Protein AF-A0A089P3P5-F1 (afdb_monomer_lite)

Foldseek 3Di:
DDDPPPPPPPDDDLQDDLVRQQVVLVPPPDSVVSSVVQVVVSVCVVVVDDDDDDGDDDDD

Secondary structure (DSSP, 8-state):
-----------S--S--HHHHHHHHTTSSSHHHHHHHHHHHHHHHHTT-------PPPP-

Sequence (60 aa):
MFLLVFFSFSNETFSLTDYQIKRYCKNQKKVIPCIKDLQEKRSNLQKGKLIEIPVSPYKR

Structure (mmCIF, N/CA/C/O backbone):
data_AF-A0A089P3P5-F1
#
_entry.id   AF-A0A089P3P5-F1
#
loop_
_atom_site.group_PDB
_atom_site.id
_atom_site.type_symbol
_atom_site.label_atom_id
_atom_site.label_alt_id
_atom_site.label_comp_id
_atom_site.label_asym_id
_atom_site.label_entity_id
_atom_site.label_seq_id
_atom_site.pdbx_PDB_ins_code
_atom_site.Cartn_x
_atom_site.Cartn_y
_atom_site.Cartn_z
_atom_site.occupancy
_atom_site.B_iso_or_equiv
_atom_site.auth_seq_id
_atom_site.auth_comp_id
_atom_site.auth_asym_id
_atom_site.auth_atom_id
_atom_site.pdbx_PDB_model_num
ATOM 1 N N . MET A 1 1 ? 34.724 19.635 -24.172 1.00 45.56 1 MET A N 1
ATOM 2 C CA . MET A 1 1 ? 34.395 19.179 -22.804 1.00 45.56 1 MET A CA 1
ATOM 3 C C . MET A 1 1 ? 32.878 19.088 -22.709 1.00 45.56 1 MET A C 1
ATOM 5 O O . MET A 1 1 ? 32.230 20.105 -22.520 1.00 45.56 1 MET A O 1
ATOM 9 N N . PHE A 1 2 ? 32.307 17.912 -22.987 1.00 57.12 2 PHE A N 1
ATOM 10 C CA . PHE A 1 2 ? 30.859 17.692 -22.918 1.00 57.12 2 PHE A CA 1
ATOM 11 C C . PHE A 1 2 ? 30.519 17.155 -21.528 1.00 57.12 2 PHE A C 1
ATOM 13 O O . PHE A 1 2 ? 30.923 16.050 -21.174 1.00 57.12 2 PHE A O 1
ATOM 20 N N . LEU A 1 3 ? 29.813 17.956 -20.733 1.00 59.59 3 LEU A N 1
ATOM 21 C CA . LEU A 1 3 ? 29.227 17.511 -19.474 1.00 59.59 3 LEU A CA 1
ATOM 22 C C . LEU A 1 3 ? 27.980 16.689 -19.811 1.00 59.59 3 LEU A C 1
ATOM 24 O O . LEU A 1 3 ? 26.945 17.241 -20.180 1.00 59.59 3 LEU A O 1
ATOM 28 N N . LEU A 1 4 ? 28.091 15.363 -19.725 1.00 60.41 4 LEU A N 1
ATOM 29 C CA . LEU A 1 4 ? 26.939 14.467 -19.762 1.00 60.41 4 LEU A CA 1
ATOM 30 C C . LEU A 1 4 ? 26.141 14.677 -18.471 1.00 60.41 4 LEU A C 1
ATOM 32 O O . LEU A 1 4 ? 26.484 14.149 -17.415 1.00 60.41 4 LEU A O 1
ATOM 36 N N . VAL A 1 5 ? 25.096 15.499 -18.548 1.00 63.72 5 VAL A N 1
ATOM 37 C CA . VAL A 1 5 ? 24.122 15.646 -17.466 1.00 63.72 5 VAL A CA 1
ATOM 38 C C . VAL A 1 5 ? 23.312 14.351 -17.408 1.00 63.72 5 VAL A C 1
ATOM 40 O O . VAL A 1 5 ? 22.465 14.098 -18.264 1.00 63.72 5 VAL A O 1
ATOM 43 N N . PHE A 1 6 ? 23.592 13.510 -16.412 1.00 61.28 6 PHE A N 1
ATOM 44 C CA . PHE A 1 6 ? 22.755 12.359 -16.082 1.00 61.28 6 PHE A CA 1
ATOM 45 C C . PHE A 1 6 ? 21.417 12.869 -15.537 1.00 61.28 6 PHE A C 1
ATOM 47 O O . PHE A 1 6 ? 21.279 13.158 -14.349 1.00 61.28 6 PHE A O 1
ATOM 54 N N . PHE A 1 7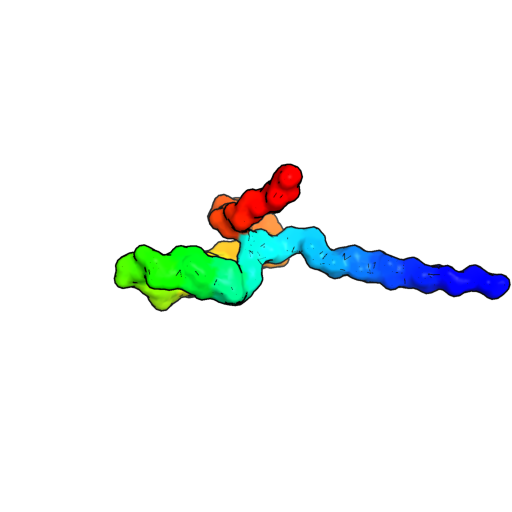 ? 20.414 12.990 -16.406 1.00 54.69 7 PHE A N 1
ATOM 55 C CA . PHE A 1 7 ? 19.028 13.089 -15.965 1.00 54.69 7 PHE A CA 1
ATOM 56 C C . PHE A 1 7 ? 18.602 11.719 -15.437 1.00 54.69 7 PHE A C 1
ATOM 58 O O . PHE 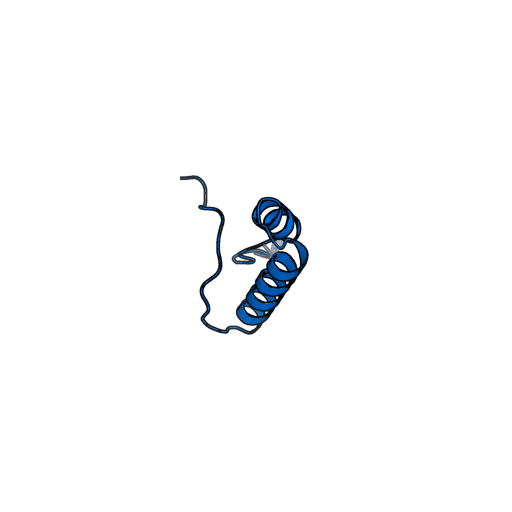A 1 7 ? 18.129 10.861 -16.180 1.00 54.69 7 PHE A O 1
ATOM 65 N N . SER A 1 8 ? 18.789 11.497 -14.138 1.00 50.03 8 SER A N 1
ATOM 66 C CA . SER A 1 8 ? 18.136 10.393 -13.444 1.00 50.03 8 SER A CA 1
ATOM 67 C C . SER A 1 8 ? 16.637 10.685 -13.413 1.00 50.03 8 SER A C 1
ATOM 69 O O . SER A 1 8 ? 16.158 11.371 -12.509 1.00 50.03 8 SER A O 1
ATOM 71 N N . PHE A 1 9 ? 15.888 10.167 -14.391 1.00 50.59 9 PHE A N 1
ATOM 72 C CA . PHE A 1 9 ? 14.43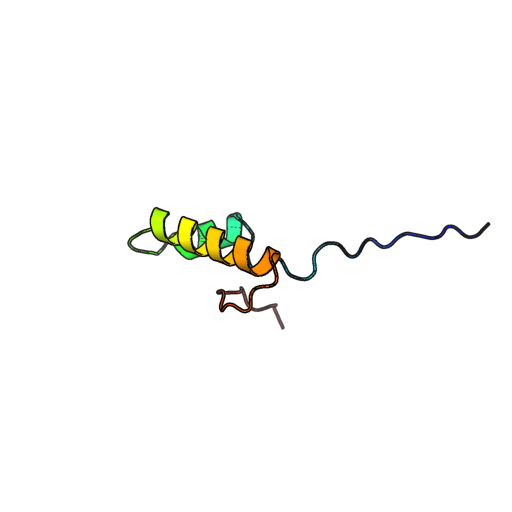7 10.006 -14.284 1.00 50.59 9 PHE A CA 1
ATOM 73 C C . PHE A 1 9 ? 14.156 8.988 -13.174 1.00 50.59 9 PHE A C 1
ATOM 75 O O . PHE A 1 9 ? 13.857 7.823 -13.419 1.00 50.59 9 PHE A O 1
ATOM 82 N N . SER A 1 10 ? 14.306 9.408 -11.922 1.00 54.91 10 SER A N 1
ATOM 83 C CA . SER A 1 10 ? 13.650 8.706 -10.835 1.00 54.91 10 SER A CA 1
ATOM 84 C C . SER A 1 10 ? 12.214 9.211 -10.776 1.00 54.91 10 SER A C 1
ATOM 86 O O . SER A 1 10 ? 11.968 10.415 -10.832 1.00 54.91 10 SER A O 1
ATOM 88 N N . ASN A 1 11 ? 11.291 8.270 -10.589 1.00 53.47 11 ASN A N 1
ATOM 89 C CA . ASN A 1 11 ? 9.920 8.476 -10.114 1.00 53.47 11 ASN A CA 1
ATOM 90 C C . ASN A 1 11 ? 8.798 8.518 -11.158 1.00 53.47 11 ASN A C 1
ATOM 92 O O . ASN A 1 11 ? 7.758 9.118 -10.902 1.00 53.47 11 ASN A O 1
ATOM 96 N N . GLU A 1 12 ? 8.914 7.783 -12.259 1.00 55.44 12 GLU A N 1
ATOM 97 C CA . GLU A 1 12 ? 7.699 7.242 -12.873 1.00 55.44 12 GLU A CA 1
ATOM 98 C C . GLU A 1 12 ? 7.282 6.002 -12.057 1.00 55.44 12 GLU A C 1
ATOM 100 O O . GLU A 1 12 ? 8.028 5.029 -11.972 1.00 55.44 12 GLU A O 1
ATOM 105 N N . THR A 1 13 ? 6.086 6.040 -11.455 1.00 56.47 13 THR A N 1
ATOM 106 C CA . THR A 1 13 ? 5.291 4.883 -10.970 1.00 56.47 13 THR A CA 1
ATOM 107 C C . THR A 1 13 ? 5.454 4.330 -9.540 1.00 56.47 13 THR A C 1
ATOM 109 O O . THR A 1 13 ? 5.217 3.146 -9.306 1.00 56.47 13 THR A O 1
ATOM 112 N N . PHE A 1 14 ? 5.649 5.164 -8.511 1.00 56.88 14 PHE A N 1
ATOM 113 C CA . PHE A 1 14 ? 5.055 4.802 -7.207 1.00 56.88 14 PHE A CA 1
ATOM 114 C C . PHE A 1 14 ? 3.625 5.322 -7.145 1.00 56.88 14 PHE A C 1
ATOM 116 O O . PHE A 1 14 ? 3.371 6.451 -6.742 1.00 56.88 14 PHE A O 1
ATOM 123 N N . SER A 1 15 ? 2.691 4.464 -7.556 1.00 63.12 15 SER A N 1
ATOM 124 C CA . SER A 1 15 ? 1.239 4.689 -7.543 1.00 63.12 15 SER A CA 1
ATOM 125 C C . SER A 1 15 ? 0.708 5.315 -6.242 1.00 63.12 15 SER A C 1
ATOM 127 O O . SER A 1 15 ? -0.265 6.069 -6.288 1.00 63.12 15 SER A O 1
ATOM 129 N N . LEU A 1 16 ? 1.350 5.039 -5.094 1.00 78.56 16 LEU A N 1
ATOM 130 C CA . LEU A 1 16 ? 0.976 5.551 -3.773 1.00 78.56 16 LEU A CA 1
ATOM 131 C C . LEU A 1 16 ? 2.176 5.792 -2.829 1.00 78.56 16 LEU A C 1
ATOM 133 O O . LEU A 1 16 ? 2.855 4.863 -2.380 1.00 78.56 16 LEU A O 1
ATOM 137 N N . THR A 1 17 ? 2.373 7.044 -2.418 1.00 86.81 17 THR A N 1
ATOM 138 C CA . THR A 1 17 ? 3.236 7.427 -1.281 1.00 86.81 17 THR A CA 1
ATOM 139 C C . THR A 1 17 ? 2.595 7.065 0.064 1.00 86.81 17 THR A C 1
ATOM 141 O O . THR A 1 17 ? 1.373 6.960 0.173 1.00 86.81 17 THR A O 1
ATOM 144 N N . ASP A 1 18 ? 3.392 6.950 1.133 1.00 89.12 18 ASP A N 1
ATOM 145 C CA . ASP A 1 18 ? 2.865 6.714 2.492 1.00 89.12 18 ASP A CA 1
ATOM 146 C C . ASP A 1 18 ? 1.857 7.788 2.930 1.00 89.12 18 ASP A C 1
ATOM 148 O O . ASP A 1 18 ? 0.877 7.489 3.615 1.00 89.12 18 ASP A O 1
ATOM 152 N N . TYR A 1 19 ? 2.065 9.037 2.506 1.00 87.69 19 TYR A N 1
ATOM 153 C CA . TYR A 1 19 ? 1.124 10.128 2.750 1.00 87.69 19 TYR A CA 1
ATOM 154 C C . TYR A 1 19 ? -0.218 9.891 2.045 1.00 87.69 19 TYR A C 1
ATOM 156 O O . TYR A 1 19 ? -1.271 10.025 2.670 1.00 87.69 19 TYR A O 1
ATOM 164 N N . GLN A 1 20 ? -0.200 9.496 0.768 1.00 86.62 20 GLN A N 1
ATOM 165 C CA . GLN A 1 20 ? -1.419 9.186 0.017 1.00 86.62 20 GLN A CA 1
ATOM 166 C C . GLN A 1 20 ? -2.152 7.972 0.600 1.00 86.62 20 GLN A C 1
ATOM 168 O O . GLN A 1 20 ? -3.371 8.035 0.740 1.00 86.62 20 GLN A O 1
ATOM 173 N N . ILE A 1 21 ? -1.432 6.926 1.026 1.00 91.06 21 ILE A N 1
ATOM 174 C CA . ILE A 1 21 ? -2.012 5.759 1.717 1.00 91.06 21 ILE A CA 1
ATOM 175 C C . ILE A 1 21 ? -2.719 6.202 3.000 1.00 91.06 21 ILE A C 1
ATOM 177 O O . ILE A 1 21 ? -3.894 5.893 3.203 1.00 91.06 21 ILE A O 1
ATOM 181 N N . LYS A 1 22 ? -2.038 6.980 3.854 1.00 91.62 22 LYS A N 1
ATOM 182 C CA . LYS A 1 22 ? -2.632 7.508 5.092 1.00 91.62 22 LYS A CA 1
ATOM 183 C C . LYS A 1 22 ? -3.863 8.365 4.806 1.00 91.62 22 LYS A C 1
ATOM 185 O O . LYS A 1 22 ? -4.873 8.221 5.491 1.00 91.62 22 LYS A O 1
ATOM 190 N N . ARG A 1 23 ? -3.804 9.232 3.792 1.00 90.88 23 ARG A N 1
ATOM 191 C CA . ARG A 1 23 ? -4.920 10.101 3.398 1.00 90.88 23 ARG A CA 1
ATOM 192 C C . ARG A 1 23 ? -6.118 9.299 2.891 1.00 90.88 23 ARG A C 1
ATOM 194 O O . ARG A 1 23 ? -7.235 9.580 3.312 1.00 90.88 23 ARG A O 1
ATOM 201 N N . TYR A 1 24 ? -5.884 8.301 2.041 1.00 88.94 24 TYR A N 1
ATOM 202 C CA . TYR A 1 24 ? -6.917 7.416 1.501 1.00 88.94 24 TYR A CA 1
ATOM 203 C C . TYR A 1 24 ? -7.583 6.589 2.609 1.00 88.94 24 TYR A C 1
ATOM 205 O O . TYR A 1 24 ? -8.807 6.518 2.694 1.00 88.94 24 TYR A O 1
ATOM 213 N N . CYS A 1 25 ? -6.785 6.019 3.516 1.00 93.00 25 CYS A N 1
ATOM 214 C CA . CYS A 1 25 ? -7.292 5.169 4.590 1.00 93.00 25 CYS A CA 1
ATOM 215 C C . CYS A 1 25 ? -7.927 5.928 5.761 1.00 93.00 25 CYS A C 1
ATOM 217 O O . CYS A 1 25 ? -8.612 5.304 6.568 1.00 93.00 25 CYS A O 1
ATOM 219 N N . LYS A 1 26 ? -7.738 7.251 5.867 1.00 93.50 26 LYS A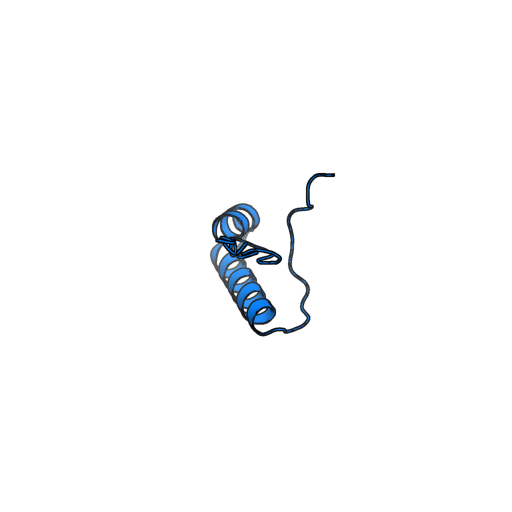 N 1
ATOM 220 C CA . LYS A 1 26 ? -8.227 8.066 6.995 1.00 93.50 26 LYS A CA 1
ATOM 221 C C . LYS A 1 26 ? -9.739 7.946 7.223 1.00 93.50 26 LYS A C 1
ATOM 223 O O . LYS A 1 26 ? -10.177 7.973 8.366 1.00 93.50 26 LYS A O 1
ATOM 228 N N . ASN A 1 27 ? -10.515 7.792 6.151 1.00 87.38 27 ASN A N 1
ATOM 229 C CA . ASN A 1 27 ? -11.980 7.753 6.202 1.00 87.38 27 ASN A CA 1
ATOM 230 C C . ASN A 1 27 ? -12.550 6.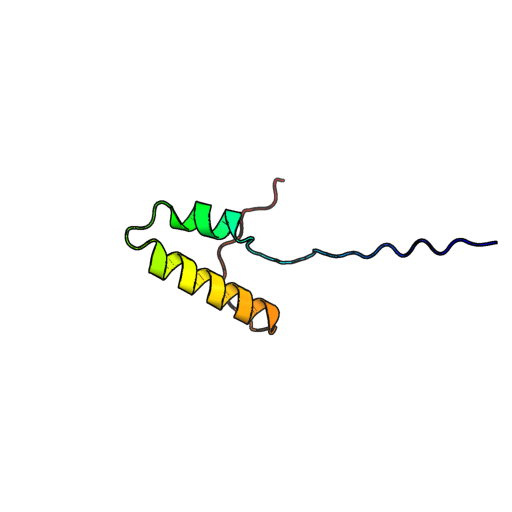320 6.203 1.00 87.38 27 ASN A C 1
ATOM 232 O O . ASN A 1 27 ? -13.763 6.134 6.135 1.00 87.38 27 ASN A O 1
ATOM 236 N N . GLN A 1 28 ? -11.695 5.294 6.251 1.00 90.31 28 GLN A N 1
ATOM 237 C CA . GLN A 1 28 ? -12.118 3.894 6.270 1.00 90.31 28 GLN A CA 1
ATOM 238 C C . GLN A 1 28 ? -12.458 3.446 7.697 1.00 90.31 28 GLN A C 1
ATOM 240 O O . GLN A 1 28 ? -11.736 3.758 8.641 1.00 90.31 28 GLN A O 1
ATOM 245 N N . LYS A 1 29 ? -13.499 2.612 7.852 1.00 87.75 29 LYS A N 1
ATOM 246 C CA . LYS A 1 29 ? -13.887 2.019 9.154 1.00 87.75 29 LYS A CA 1
ATOM 247 C C . LYS A 1 29 ? -12.743 1.244 9.826 1.00 87.75 29 LYS A C 1
ATOM 249 O O . LYS A 1 29 ? -12.713 1.117 11.044 1.00 87.75 29 LYS A O 1
ATOM 254 N N . LYS A 1 30 ? -11.814 0.704 9.029 1.00 93.00 30 LYS A N 1
ATOM 255 C CA . LYS A 1 30 ? -10.656 -0.079 9.478 1.00 93.00 30 LYS A CA 1
ATOM 256 C C . LYS A 1 30 ? -9.361 0.510 8.907 1.00 93.00 30 LYS A C 1
ATOM 258 O O . LYS A 1 30 ? -8.802 -0.014 7.946 1.00 93.00 30 LYS A O 1
ATOM 263 N N . VAL A 1 31 ? -8.879 1.593 9.520 1.00 94.00 31 VAL A N 1
ATOM 264 C CA . VAL A 1 31 ? -7.690 2.345 9.069 1.00 94.00 31 VAL A CA 1
ATOM 265 C C . VAL A 1 31 ? -6.435 1.467 8.993 1.00 94.00 31 VAL A C 1
ATOM 267 O O . VAL A 1 31 ? -5.775 1.440 7.960 1.00 94.00 31 VAL A O 1
ATOM 270 N N . ILE A 1 32 ? -6.110 0.721 10.057 1.00 95.00 32 ILE A N 1
ATOM 271 C CA . ILE A 1 32 ? -4.882 -0.095 10.109 1.00 95.00 32 ILE A CA 1
ATOM 272 C C . ILE A 1 32 ? -4.891 -1.203 9.038 1.00 95.00 32 ILE A C 1
ATOM 274 O O . ILE A 1 32 ? -3.917 -1.290 8.288 1.00 95.00 32 ILE A O 1
ATOM 278 N N . PRO A 1 33 ? -5.958 -2.021 8.901 1.00 96.50 33 PRO A N 1
ATOM 279 C CA . PRO A 1 33 ? -6.053 -2.986 7.805 1.00 96.50 33 PRO A CA 1
ATOM 280 C C . PRO A 1 33 ? -5.955 -2.352 6.415 1.00 96.50 33 PRO A C 1
ATOM 282 O O . PRO A 1 33 ? -5.244 -2.883 5.572 1.00 96.50 33 PRO A O 1
ATOM 285 N N . CYS A 1 34 ? -6.591 -1.196 6.193 1.00 94.62 34 CYS A N 1
ATOM 286 C CA . CYS A 1 34 ? -6.486 -0.469 4.924 1.00 94.62 34 CYS A CA 1
ATOM 287 C C . CYS A 1 34 ? -5.037 -0.071 4.602 1.00 94.62 34 CYS A C 1
ATOM 289 O O . CYS A 1 34 ? -4.573 -0.263 3.480 1.00 94.62 34 CYS A O 1
ATOM 291 N N . ILE A 1 35 ? -4.301 0.452 5.591 1.00 94.69 35 ILE A N 1
ATOM 292 C CA . ILE A 1 35 ? -2.899 0.847 5.401 1.00 94.69 35 ILE A CA 1
ATOM 293 C C . ILE A 1 35 ? -2.051 -0.372 5.026 1.00 94.69 35 ILE A C 1
ATOM 295 O O . ILE A 1 35 ? -1.264 -0.286 4.085 1.00 94.69 35 ILE A O 1
ATOM 299 N N . LYS A 1 36 ? -2.227 -1.500 5.728 1.00 95.88 36 LYS A N 1
ATOM 300 C CA . LYS A 1 36 ? -1.484 -2.738 5.450 1.00 95.88 36 LYS A CA 1
ATOM 301 C C . LYS A 1 36 ? -1.773 -3.278 4.047 1.00 95.88 36 LYS A C 1
ATOM 303 O O . LYS A 1 36 ? -0.825 -3.577 3.329 1.00 95.88 36 LYS A O 1
ATOM 308 N N . ASP A 1 37 ? -3.043 -3.325 3.643 1.00 94.56 37 ASP A N 1
ATOM 309 C CA . ASP A 1 37 ? -3.453 -3.772 2.301 1.00 94.56 37 ASP A CA 1
ATOM 310 C C . ASP A 1 37 ? -2.801 -2.925 1.196 1.00 94.56 37 ASP A C 1
ATOM 312 O O . ASP A 1 37 ? -2.203 -3.452 0.257 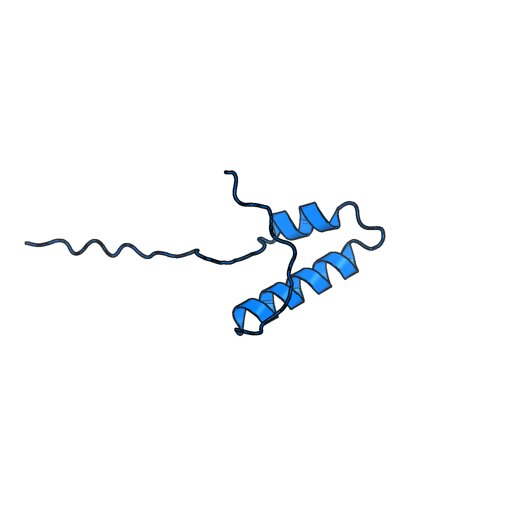1.00 94.56 37 ASP A O 1
ATOM 316 N N . LEU A 1 38 ? -2.831 -1.595 1.332 1.00 92.44 38 LEU A N 1
ATOM 317 C CA . LEU A 1 38 ? -2.213 -0.706 0.345 1.00 92.44 38 LEU A CA 1
ATOM 318 C C . LEU A 1 38 ? -0.682 -0.786 0.334 1.00 92.44 38 LEU A C 1
ATOM 320 O O . LEU A 1 38 ? -0.077 -0.697 -0.736 1.00 92.44 38 LEU A O 1
ATOM 324 N N . GLN A 1 39 ? -0.042 -0.972 1.491 1.00 92.75 39 GLN A N 1
ATOM 325 C CA . GLN A 1 39 ? 1.406 -1.189 1.566 1.00 92.75 39 GLN A CA 1
ATOM 326 C C . GLN A 1 39 ? 1.817 -2.502 0.888 1.00 92.75 39 GLN A C 1
ATOM 328 O O . GLN A 1 39 ? 2.818 -2.533 0.168 1.00 92.75 39 GLN A O 1
ATOM 333 N N . GLU A 1 40 ? 1.032 -3.564 1.066 1.00 93.75 40 GLU A N 1
ATOM 334 C CA . GLU A 1 40 ? 1.257 -4.851 0.411 1.00 93.75 40 GLU A CA 1
ATOM 335 C C . GLU A 1 40 ? 1.078 -4.748 -1.108 1.00 93.75 40 GLU A C 1
ATOM 337 O O . GLU A 1 40 ? 1.957 -5.166 -1.865 1.00 93.75 40 GLU A O 1
ATOM 342 N N . LYS A 1 41 ? -0.007 -4.115 -1.572 1.00 91.38 41 LYS A N 1
ATOM 343 C CA . LYS A 1 41 ? -0.231 -3.838 -2.999 1.00 91.38 41 LYS A CA 1
ATOM 344 C C . LYS A 1 41 ? 0.916 -3.030 -3.603 1.00 91.38 41 LYS A C 1
ATOM 346 O O . LYS A 1 41 ? 1.440 -3.395 -4.652 1.00 91.38 41 LYS A O 1
ATOM 351 N N . ARG A 1 42 ? 1.404 -1.995 -2.916 1.00 90.19 42 ARG A N 1
ATOM 352 C CA . ARG A 1 42 ? 2.584 -1.241 -3.371 1.00 90.19 42 ARG A CA 1
ATOM 353 C C . ARG A 1 42 ? 3.829 -2.124 -3.505 1.00 90.19 42 ARG A C 1
ATOM 355 O O . ARG A 1 42 ? 4.542 -2.011 -4.499 1.00 90.19 42 ARG A O 1
ATOM 362 N N . SER A 1 43 ? 4.083 -3.013 -2.542 1.00 90.75 43 SER A N 1
ATOM 363 C CA . SER A 1 43 ? 5.209 -3.956 -2.617 1.00 90.75 43 SER A CA 1
ATOM 364 C C . SER A 1 43 ? 5.053 -4.952 -3.772 1.00 90.75 43 SER A C 1
ATOM 366 O O . SER A 1 43 ? 6.021 -5.280 -4.453 1.00 90.75 43 SER A O 1
ATOM 368 N N . ASN A 1 44 ? 3.832 -5.417 -4.031 1.00 91.38 44 ASN A N 1
ATOM 369 C CA . ASN A 1 44 ? 3.536 -6.305 -5.150 1.00 91.38 44 ASN A CA 1
ATOM 370 C C . ASN A 1 44 ? 3.759 -5.613 -6.510 1.00 91.38 44 ASN A C 1
ATOM 372 O O . ASN A 1 44 ? 4.352 -6.228 -7.394 1.00 91.38 44 ASN A O 1
ATOM 376 N N . LEU A 1 45 ? 3.390 -4.334 -6.652 1.00 86.62 45 LEU A N 1
ATOM 377 C CA . LEU A 1 45 ? 3.694 -3.534 -7.849 1.00 86.62 45 LEU A CA 1
ATOM 378 C C . LEU A 1 45 ? 5.196 -3.342 -8.056 1.00 86.62 45 LEU A C 1
ATOM 380 O O . LEU A 1 45 ? 5.689 -3.529 -9.162 1.00 86.62 45 LEU A O 1
ATOM 384 N N . GLN A 1 46 ? 5.936 -3.040 -6.985 1.00 85.88 46 GLN A N 1
ATOM 385 C CA . GLN A 1 46 ? 7.402 -2.950 -7.011 1.00 85.88 46 GLN A CA 1
ATOM 386 C C . GLN A 1 46 ? 8.072 -4.239 -7.502 1.00 85.88 46 GLN A C 1
ATOM 388 O O . GLN A 1 46 ? 9.141 -4.193 -8.101 1.00 85.88 46 GLN A O 1
ATOM 393 N N . LYS A 1 47 ? 7.437 -5.389 -7.261 1.00 91.31 47 LYS A N 1
ATOM 394 C CA . LYS A 1 47 ? 7.887 -6.706 -7.730 1.00 91.31 47 LYS A CA 1
ATOM 395 C C . LYS A 1 47 ? 7.437 -7.030 -9.163 1.00 91.31 47 LYS A C 1
ATOM 397 O O . LYS A 1 47 ? 7.676 -8.143 -9.617 1.00 91.31 47 LYS A O 1
ATOM 402 N N . GLY A 1 48 ? 6.763 -6.109 -9.854 1.00 87.81 48 GLY A N 1
ATOM 403 C CA . GLY A 1 48 ? 6.271 -6.293 -11.222 1.00 87.81 48 GLY A CA 1
ATOM 404 C C . GLY A 1 48 ? 4.978 -7.104 -11.335 1.00 87.81 48 GLY A C 1
ATOM 405 O O . GLY A 1 48 ? 4.627 -7.540 -12.428 1.00 87.81 48 GLY A O 1
ATOM 406 N N . LYS A 1 49 ? 4.254 -7.334 -10.230 1.00 89.69 49 LYS A N 1
ATOM 407 C CA . LYS A 1 49 ? 2.959 -8.025 -10.293 1.00 89.69 49 LYS A CA 1
ATOM 408 C C . LYS A 1 49 ? 1.891 -7.102 -10.872 1.00 89.69 49 LYS A C 1
ATOM 410 O O . LYS A 1 49 ? 1.771 -5.951 -10.458 1.00 89.69 49 LYS A O 1
ATOM 415 N N . LEU A 1 50 ? 1.064 -7.646 -11.761 1.00 86.69 50 LEU A N 1
ATOM 416 C CA . LEU A 1 50 ? -0.118 -6.968 -12.286 1.00 86.69 50 LEU A CA 1
ATOM 417 C C . LEU A 1 50 ? -1.233 -7.015 -11.238 1.00 86.69 50 LEU A C 1
ATOM 419 O O . LEU A 1 50 ? -1.793 -8.076 -10.971 1.00 86.69 50 LEU A O 1
ATOM 423 N N . ILE A 1 51 ? -1.519 -5.875 -10.617 1.00 86.88 51 ILE A N 1
ATOM 424 C CA . ILE A 1 51 ? -2.569 -5.722 -9.607 1.00 86.88 51 ILE A CA 1
ATOM 425 C C . ILE A 1 51 ? -3.253 -4.365 -9.759 1.00 86.88 51 ILE A C 1
ATOM 427 O O . ILE A 1 51 ? -2.635 -3.386 -10.178 1.00 86.88 51 ILE A O 1
ATOM 431 N N . GLU A 1 52 ? -4.517 -4.289 -9.358 1.00 84.88 52 GLU A N 1
ATOM 432 C CA . GLU A 1 52 ? -5.238 -3.023 -9.267 1.00 84.88 52 GLU A CA 1
ATOM 433 C C . GLU A 1 52 ? -4.880 -2.292 -7.969 1.00 84.88 52 GLU A C 1
ATOM 435 O O . GLU A 1 52 ? -4.886 -2.868 -6.874 1.00 84.88 52 GLU A O 1
ATOM 440 N N . ILE A 1 53 ? -4.581 -0.998 -8.079 1.00 85.44 53 ILE A N 1
ATOM 441 C CA . ILE A 1 53 ? -4.305 -0.137 -6.931 1.00 85.44 53 ILE A CA 1
ATOM 442 C C . ILE A 1 53 ? -5.002 1.214 -7.122 1.00 85.44 53 ILE A C 1
ATOM 444 O O . ILE A 1 53 ? -5.009 1.741 -8.238 1.00 85.44 53 ILE A O 1
ATOM 448 N N . PRO A 1 54 ? -5.584 1.810 -6.066 1.00 82.38 54 PRO A N 1
ATOM 449 C CA . PRO A 1 54 ? -6.134 3.149 -6.184 1.00 82.38 54 PRO A CA 1
ATOM 450 C C . PRO A 1 54 ? -5.002 4.150 -6.428 1.00 82.38 54 PRO A C 1
ATOM 452 O O . PRO A 1 54 ? -4.080 4.267 -5.624 1.00 82.38 54 PRO A O 1
ATOM 455 N N . VAL A 1 55 ? -5.090 4.893 -7.526 1.00 75.94 55 VAL A N 1
ATOM 456 C CA . VAL A 1 55 ? -4.187 6.002 -7.847 1.00 75.94 55 VAL A CA 1
ATOM 457 C C . VAL A 1 55 ? -4.936 7.321 -7.747 1.00 75.94 55 VAL A C 1
ATOM 459 O O . VAL A 1 55 ? -6.121 7.406 -8.070 1.00 75.94 55 VAL A O 1
ATOM 462 N N . SER A 1 56 ? -4.245 8.372 -7.301 1.00 70.62 56 SER A N 1
ATOM 463 C CA . SER A 1 56 ? -4.771 9.724 -7.496 1.00 70.62 56 SER A CA 1
ATOM 464 C C . SER A 1 56 ? -4.729 10.023 -8.993 1.00 70.62 56 SER A C 1
ATOM 466 O O . SER A 1 56 ? -3.665 9.839 -9.588 1.00 70.62 56 SER A O 1
ATOM 468 N N . PRO A 1 57 ? -5.822 10.503 -9.609 1.00 65.88 57 PRO A N 1
ATOM 469 C CA . PRO A 1 57 ? -5.774 10.923 -11.000 1.00 65.88 57 PRO A CA 1
ATOM 470 C C . PRO A 1 57 ? -4.703 12.006 -11.159 1.00 65.88 57 PRO A C 1
ATOM 472 O O . PRO A 1 57 ? -4.610 12.929 -10.340 1.00 65.88 57 PRO A O 1
ATOM 475 N N . TYR A 1 58 ? -3.876 11.867 -12.194 1.00 64.06 58 TYR A N 1
ATOM 476 C CA . TYR A 1 58 ? -2.971 12.927 -12.614 1.00 64.06 58 TYR A CA 1
ATOM 477 C C . TYR A 1 58 ? -3.835 14.109 -13.067 1.00 64.06 58 TYR A C 1
ATOM 479 O O . TYR A 1 58 ? -4.778 13.915 -13.840 1.00 64.06 58 TYR A O 1
ATOM 487 N N . LYS A 1 59 ? -3.590 15.308 -12.521 1.00 63.19 59 LYS A N 1
ATOM 488 C CA . LYS A 1 59 ? -4.337 16.510 -12.920 1.00 63.19 59 LYS A CA 1
ATOM 489 C C . LYS A 1 59 ? -4.193 16.677 -14.438 1.00 63.19 59 LYS A C 1
ATOM 491 O O . LYS A 1 59 ? -3.067 16.679 -14.926 1.00 63.19 59 LYS A O 1
ATOM 496 N N . ARG A 1 60 ? -5.322 16.755 -15.147 1.00 56.44 60 ARG A N 1
ATOM 497 C CA . ARG A 1 60 ? -5.361 17.135 -16.566 1.00 56.44 60 ARG A CA 1
ATOM 498 C C . ARG A 1 60 ? -5.058 18.614 -16.728 1.00 56.44 60 ARG A C 1
ATOM 500 O O . ARG A 1 60 ? -5.487 19.382 -15.836 1.00 56.44 60 ARG A O 1
#

pLDDT: mean 79.19, std 15.66, range [45.56, 96.5]

Radius of gyration: 15.82 Å; chains: 1; bounding box: 48×27×33 Å